Protein AF-A0A7S0ZEI4-F1 (afdb_monomer_lite)

Structure (mmCIF, N/CA/C/O backbone):
data_AF-A0A7S0ZEI4-F1
#
_entry.id   AF-A0A7S0ZEI4-F1
#
loop_
_atom_site.group_PDB
_atom_site.id
_atom_site.type_symbol
_atom_site.label_atom_id
_atom_site.label_alt_id
_atom_site.label_comp_id
_atom_site.label_asym_id
_atom_site.label_entity_id
_atom_site.label_se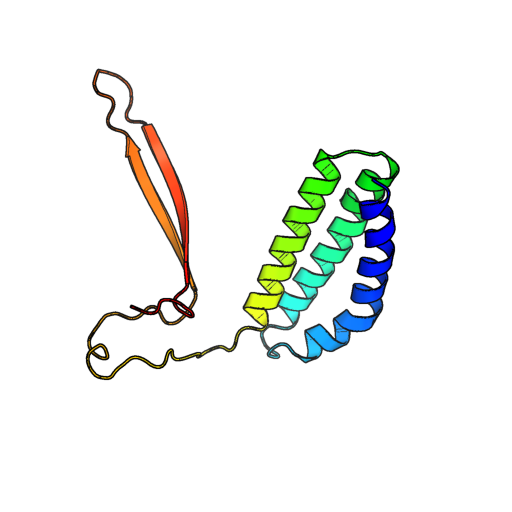q_id
_atom_site.pdbx_PDB_ins_code
_atom_site.Cartn_x
_atom_site.Cartn_y
_atom_site.Cartn_z
_atom_site.occupancy
_atom_site.B_iso_or_equiv
_atom_site.auth_seq_id
_atom_site.auth_comp_id
_atom_site.auth_asym_id
_atom_site.auth_atom_id
_atom_site.pdbx_PDB_model_num
ATOM 1 N N . TRP A 1 1 ? -14.968 8.575 12.872 1.00 89.31 1 TRP A N 1
ATOM 2 C CA . TRP A 1 1 ? -14.961 7.197 13.405 1.00 89.31 1 TRP A CA 1
ATOM 3 C C . TRP A 1 1 ? -15.864 6.279 12.605 1.00 89.31 1 TRP A C 1
ATOM 5 O O . TRP A 1 1 ? -15.324 5.390 11.970 1.00 89.31 1 TRP A O 1
ATOM 15 N N . THR A 1 2 ? -17.164 6.564 12.486 1.00 91.00 2 THR A N 1
ATOM 16 C CA . THR A 1 2 ? -18.110 5.761 11.682 1.00 91.00 2 THR A CA 1
ATOM 17 C C . THR A 1 2 ? -17.642 5.503 10.245 1.00 91.00 2 THR A C 1
ATOM 19 O O . THR A 1 2 ? -17.729 4.382 9.766 1.00 91.00 2 THR A O 1
ATOM 22 N N . LEU A 1 3 ? -17.066 6.506 9.571 1.00 92.31 3 LEU A N 1
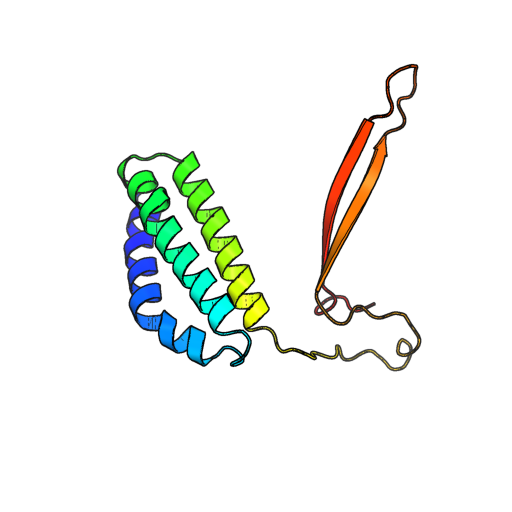ATOM 23 C CA . LEU A 1 3 ? -16.499 6.329 8.225 1.00 92.31 3 LEU A CA 1
ATOM 24 C C . LEU A 1 3 ? -15.328 5.332 8.187 1.00 92.31 3 LEU A C 1
ATOM 26 O O . LEU A 1 3 ? -15.212 4.565 7.239 1.00 92.31 3 LEU A O 1
ATOM 30 N N . VAL A 1 4 ? -14.477 5.327 9.218 1.00 91.56 4 VAL A N 1
ATOM 31 C CA . VAL A 1 4 ? -13.337 4.401 9.326 1.00 91.56 4 VAL A CA 1
ATOM 32 C C . VAL A 1 4 ? -13.846 2.985 9.596 1.00 91.56 4 VAL A C 1
ATOM 34 O O . VAL A 1 4 ? -13.427 2.044 8.933 1.00 91.56 4 VAL A O 1
ATOM 37 N N . GLU A 1 5 ? -14.810 2.843 10.506 1.00 92.62 5 GLU A N 1
ATOM 38 C CA . GLU A 1 5 ? -15.455 1.562 10.819 1.00 92.62 5 GLU A CA 1
ATOM 39 C C . GLU A 1 5 ? -16.171 0.966 9.598 1.00 92.62 5 GLU A C 1
ATOM 41 O O . GLU A 1 5 ? -16.086 -0.233 9.362 1.00 92.62 5 GLU A O 1
ATOM 46 N N . GLN A 1 6 ? -16.813 1.799 8.774 1.00 94.25 6 GLN A N 1
ATOM 47 C CA . GLN A 1 6 ? -17.438 1.378 7.515 1.00 94.25 6 GLN A CA 1
ATOM 48 C C . GLN A 1 6 ? -16.428 1.047 6.406 1.00 94.25 6 GLN A C 1
ATOM 50 O O . GLN A 1 6 ? -16.770 0.326 5.466 1.00 94.25 6 GLN A O 1
ATOM 55 N N . ALA A 1 7 ? -15.208 1.586 6.471 1.00 92.75 7 ALA A N 1
ATOM 56 C CA . ALA A 1 7 ? -14.166 1.322 5.484 1.00 92.75 7 ALA A CA 1
ATOM 57 C C . ALA A 1 7 ? -13.497 -0.043 5.700 1.00 92.75 7 ALA A C 1
ATOM 59 O O . ALA A 1 7 ? -13.217 -0.730 4.722 1.00 92.75 7 ALA A O 1
ATOM 60 N N . ILE A 1 8 ? -13.301 -0.463 6.955 1.00 95.12 8 ILE A N 1
ATOM 61 C CA . ILE A 1 8 ? -12.681 -1.750 7.319 1.00 95.12 8 ILE A CA 1
ATOM 62 C C . ILE A 1 8 ? -13.282 -2.945 6.552 1.00 95.12 8 ILE A C 1
ATOM 64 O O . ILE A 1 8 ? -12.528 -3.591 5.824 1.00 95.12 8 ILE A O 1
ATOM 68 N N . PRO A 1 9 ? -14.603 -3.216 6.594 1.00 95.94 9 PRO A N 1
ATOM 69 C CA . PRO A 1 9 ? -15.168 -4.382 5.910 1.00 95.94 9 PRO A CA 1
ATOM 70 C C . PRO A 1 9 ? -15.040 -4.298 4.384 1.00 95.94 9 PRO A C 1
ATOM 72 O O . PRO A 1 9 ? -14.950 -5.322 3.705 1.00 95.94 9 PRO A O 1
ATOM 75 N N . LYS A 1 10 ? -14.998 -3.084 3.817 1.00 95.81 10 LYS A N 1
ATOM 76 C CA . LYS A 1 10 ? -14.755 -2.893 2.380 1.00 95.81 10 LYS A CA 1
ATOM 77 C C . LYS A 1 10 ? -13.325 -3.274 2.016 1.00 95.81 10 LYS A C 1
ATOM 79 O O . LYS A 1 10 ? -13.124 -3.965 1.023 1.00 95.81 10 LYS A O 1
ATOM 84 N N . ILE A 1 11 ? -12.355 -2.852 2.826 1.00 93.81 11 ILE A N 1
ATOM 85 C CA . ILE A 1 11 ? -10.943 -3.195 2.643 1.00 93.81 11 ILE A CA 1
ATOM 86 C C . ILE A 1 11 ? -10.761 -4.714 2.743 1.00 93.81 11 ILE A C 1
ATOM 88 O O . ILE A 1 11 ? -10.172 -5.301 1.841 1.00 93.81 11 ILE A O 1
ATOM 92 N N . GLU A 1 12 ? -11.329 -5.362 3.765 1.00 95.00 12 GLU A N 1
ATOM 93 C CA . GLU A 1 12 ? -11.278 -6.827 3.920 1.00 95.00 12 GLU A CA 1
ATOM 94 C C . GLU A 1 12 ? -11.868 -7.551 2.711 1.00 95.00 12 GLU A C 1
ATOM 96 O O . GLU A 1 12 ? -11.269 -8.478 2.173 1.00 95.00 12 GLU A O 1
ATOM 101 N N . THR A 1 13 ? -13.034 -7.098 2.244 1.00 95.88 13 THR A N 1
ATOM 102 C CA . THR A 1 13 ? -13.695 -7.687 1.075 1.00 95.88 13 THR A CA 1
ATOM 103 C C . THR A 1 13 ? -12.819 -7.567 -0.171 1.00 95.88 13 THR A C 1
ATOM 105 O O . THR A 1 13 ? -12.701 -8.525 -0.936 1.00 95.88 13 THR A O 1
ATOM 108 N N . ILE A 1 14 ? -12.188 -6.410 -0.388 1.00 93.31 14 ILE A N 1
ATOM 109 C CA . ILE A 1 14 ? -11.295 -6.189 -1.531 1.00 93.31 14 ILE A CA 1
ATOM 110 C C . ILE A 1 14 ? -10.056 -7.078 -1.417 1.00 93.31 14 ILE A C 1
ATOM 112 O O . ILE A 1 14 ? -9.744 -7.775 -2.378 1.00 93.31 14 ILE A O 1
ATOM 116 N N . LEU A 1 15 ? -9.392 -7.117 -0.258 1.00 93.62 15 LEU A N 1
ATOM 117 C CA . LEU A 1 15 ? -8.221 -7.972 -0.045 1.00 93.62 15 LEU A CA 1
ATOM 118 C C . LEU A 1 15 ? -8.562 -9.446 -0.290 1.00 93.62 15 LEU A C 1
ATOM 120 O O . LEU A 1 15 ? -7.875 -10.110 -1.060 1.00 93.62 15 LEU A O 1
ATOM 124 N N . ASN A 1 16 ? -9.669 -9.940 0.257 1.00 92.75 16 ASN A N 1
ATOM 125 C CA . ASN A 1 16 ? -10.038 -11.349 0.122 1.00 92.75 16 ASN A CA 1
ATOM 126 C C . ASN A 1 16 ? -10.477 -11.732 -1.297 1.00 92.75 16 ASN A C 1
ATOM 128 O O . ASN A 1 16 ? -10.289 -12.871 -1.707 1.00 92.75 16 ASN A O 1
ATOM 132 N N . SER A 1 17 ? -11.078 -10.808 -2.053 1.00 93.12 17 SER A N 1
ATOM 133 C CA . SER A 1 17 ? -11.646 -11.121 -3.375 1.00 93.12 17 SER A CA 1
ATOM 134 C C . SER A 1 17 ? -10.778 -10.706 -4.562 1.00 93.12 17 SER A C 1
ATOM 136 O O . SER A 1 17 ? -11.013 -11.179 -5.675 1.00 93.12 17 SER A O 1
ATOM 138 N N . LYS A 1 18 ? -9.815 -9.794 -4.371 1.00 93.25 18 LYS A N 1
ATOM 139 C CA . LYS A 1 18 ? -9.030 -9.196 -5.464 1.00 93.25 18 LYS A CA 1
ATOM 140 C C . LYS A 1 18 ? -7.529 -9.437 -5.369 1.00 93.25 18 LYS A C 1
ATOM 142 O O . LYS A 1 18 ? -6.855 -9.161 -6.357 1.00 93.25 18 LYS A O 1
ATOM 147 N N . SER A 1 19 ? -7.010 -9.969 -4.260 1.00 92.69 19 SER A N 1
ATOM 148 C CA . SER A 1 19 ? -5.567 -10.215 -4.111 1.00 92.69 19 SER A CA 1
ATOM 149 C C . SER A 1 19 ? -5.015 -11.116 -5.215 1.00 92.69 19 SER A C 1
ATOM 151 O O . SER A 1 19 ? -4.067 -10.727 -5.891 1.00 92.69 19 SER A O 1
ATOM 153 N N . ASP A 1 20 ? -5.658 -12.250 -5.495 1.00 92.56 20 ASP A N 1
ATOM 154 C CA . ASP A 1 20 ? -5.181 -13.183 -6.528 1.00 92.56 20 ASP A CA 1
ATOM 155 C C . ASP A 1 20 ? -5.203 -12.566 -7.932 1.00 92.56 20 ASP A C 1
ATOM 157 O O . ASP A 1 20 ? -4.279 -12.757 -8.727 1.00 92.56 20 ASP A O 1
ATOM 161 N N . ALA A 1 21 ? -6.241 -11.781 -8.233 1.00 92.56 21 ALA A N 1
ATOM 162 C CA . ALA A 1 21 ? -6.359 -11.075 -9.504 1.00 92.56 21 ALA A CA 1
ATOM 163 C C . ALA A 1 21 ? -5.275 -9.993 -9.653 1.00 92.56 21 ALA A C 1
ATOM 165 O O . ALA A 1 21 ? -4.666 -9.878 -10.717 1.00 92.56 21 ALA A O 1
ATOM 166 N N . LEU A 1 22 ? -4.995 -9.242 -8.582 1.00 90.62 22 LEU A N 1
ATOM 167 C CA . LEU A 1 22 ? -3.914 -8.256 -8.539 1.00 90.62 22 LEU A CA 1
ATOM 168 C C . LEU A 1 22 ? -2.555 -8.925 -8.752 1.00 90.62 22 LEU A C 1
ATOM 170 O O . LEU A 1 22 ? -1.815 -8.509 -9.638 1.00 90.62 22 LEU A O 1
ATOM 174 N N . LEU A 1 23 ? -2.251 -9.998 -8.021 1.00 92.94 23 LEU A N 1
ATOM 175 C CA . LEU A 1 23 ? -0.987 -10.726 -8.171 1.00 92.94 23 LEU A CA 1
ATOM 176 C C . LEU A 1 23 ? -0.821 -11.311 -9.573 1.00 92.94 23 LEU A C 1
ATOM 178 O O . LEU A 1 23 ? 0.265 -11.257 -10.146 1.00 92.94 23 LEU A O 1
ATOM 182 N N . SER A 1 24 ? -1.905 -11.814 -10.160 1.00 92.19 24 SER A N 1
ATOM 183 C CA . SER A 1 24 ? -1.887 -12.351 -11.522 1.00 92.19 24 SER A CA 1
ATOM 184 C C . SER A 1 24 ? -1.584 -11.282 -12.577 1.00 92.19 24 SER A C 1
ATOM 186 O O . SER A 1 24 ? -0.992 -11.609 -13.605 1.00 92.19 24 SER A O 1
ATOM 188 N N . SER A 1 25 ? -1.955 -10.022 -12.314 1.00 90.12 25 SER A N 1
ATOM 189 C CA . SER A 1 25 ? -1.698 -8.878 -13.202 1.00 90.12 25 SER A CA 1
ATOM 190 C C . SER A 1 25 ? -0.264 -8.343 -13.141 1.00 90.12 25 SER A C 1
ATOM 192 O O . SER A 1 25 ? 0.154 -7.617 -14.040 1.00 90.12 25 SER A O 1
ATOM 194 N N . LEU A 1 26 ? 0.501 -8.709 -12.107 1.00 90.19 26 LEU A N 1
ATOM 195 C CA . LEU A 1 26 ? 1.894 -8.298 -11.968 1.00 90.19 26 LEU A CA 1
ATOM 196 C C . LEU A 1 26 ? 2.823 -9.147 -12.854 1.00 90.19 26 LEU A C 1
ATOM 198 O O . LEU A 1 26 ? 2.566 -10.347 -13.038 1.00 90.19 26 LEU A O 1
ATOM 202 N N . PRO A 1 27 ? 3.947 -8.569 -13.330 1.00 89.31 27 PRO A N 1
ATOM 203 C CA . PRO A 1 27 ? 5.036 -9.337 -13.929 1.00 89.31 27 PRO A CA 1
ATOM 204 C C . PRO A 1 27 ? 5.480 -10.473 -13.003 1.00 89.31 27 PRO A C 1
ATOM 206 O O . PRO A 1 27 ? 5.577 -10.276 -11.789 1.00 89.31 27 PRO A O 1
ATOM 209 N N . THR A 1 28 ? 5.746 -11.658 -13.560 1.00 89.38 28 THR A N 1
ATOM 210 C CA . THR A 1 28 ? 6.037 -12.884 -12.794 1.00 89.38 28 THR A CA 1
ATOM 211 C C . THR A 1 28 ? 7.159 -12.675 -11.780 1.00 89.38 28 THR A C 1
ATOM 213 O O . THR A 1 28 ? 7.031 -13.076 -10.628 1.00 89.38 28 THR A O 1
ATOM 216 N N . GLU A 1 29 ? 8.216 -11.972 -12.177 1.00 89.44 29 GLU A N 1
ATOM 217 C CA . GLU A 1 29 ? 9.386 -11.652 -11.361 1.00 89.44 29 GLU A CA 1
ATOM 218 C C . GLU A 1 29 ? 9.114 -10.652 -10.222 1.00 89.44 29 GLU A C 1
ATOM 220 O O . GLU A 1 29 ? 9.954 -10.476 -9.342 1.00 89.44 29 GLU A O 1
ATOM 225 N N . ARG A 1 30 ? 7.946 -9.996 -10.211 1.00 90.56 30 ARG A N 1
ATOM 226 C CA . ARG A 1 30 ? 7.532 -9.030 -9.177 1.00 90.56 30 ARG A CA 1
ATOM 227 C C . ARG A 1 30 ? 6.347 -9.503 -8.337 1.00 90.56 30 ARG A C 1
ATOM 229 O O . ARG A 1 30 ? 5.921 -8.780 -7.435 1.00 90.56 30 ARG A O 1
ATOM 236 N N . ARG A 1 31 ? 5.817 -10.704 -8.592 1.00 92.38 31 ARG A N 1
ATOM 237 C CA . ARG A 1 31 ? 4.666 -11.246 -7.851 1.00 92.38 31 ARG A CA 1
ATOM 238 C C . ARG A 1 31 ? 4.946 -11.396 -6.363 1.00 92.38 31 ARG A C 1
ATOM 240 O O . ARG A 1 31 ? 4.095 -11.016 -5.568 1.00 92.38 31 ARG A O 1
ATOM 247 N N . ASP A 1 32 ? 6.141 -11.847 -5.988 1.00 93.75 32 ASP A N 1
ATOM 248 C CA . ASP A 1 32 ? 6.522 -12.008 -4.579 1.00 93.75 32 ASP A CA 1
ATOM 249 C C . ASP A 1 32 ? 6.560 -10.664 -3.836 1.00 93.75 32 ASP A C 1
ATOM 251 O O . ASP A 1 32 ? 6.109 -10.564 -2.695 1.00 93.75 32 ASP A O 1
ATOM 255 N N . ILE A 1 33 ? 7.021 -9.600 -4.508 1.00 91.69 33 ILE A N 1
ATOM 256 C CA . ILE A 1 33 ? 7.008 -8.230 -3.970 1.00 91.69 33 ILE A CA 1
ATOM 257 C C . ILE A 1 33 ? 5.563 -7.771 -3.744 1.00 91.69 33 ILE A C 1
ATOM 259 O O . ILE A 1 33 ? 5.237 -7.251 -2.676 1.00 91.69 33 ILE A O 1
ATOM 263 N N . GLY A 1 34 ? 4.685 -7.999 -4.726 1.00 94.06 34 GLY A N 1
ATOM 264 C CA . GLY A 1 34 ? 3.259 -7.700 -4.605 1.00 94.06 34 GLY A CA 1
ATOM 265 C C . GLY A 1 34 ? 2.578 -8.490 -3.486 1.00 94.06 34 GLY A C 1
ATOM 266 O O . GLY A 1 34 ? 1.792 -7.923 -2.730 1.00 94.06 34 GLY A O 1
ATOM 267 N N . ALA A 1 35 ? 2.909 -9.775 -3.334 1.00 95.31 35 ALA A N 1
ATOM 268 C CA . ALA A 1 35 ? 2.346 -10.643 -2.303 1.00 95.31 35 ALA A CA 1
ATOM 269 C C . ALA A 1 35 ? 2.765 -10.185 -0.902 1.00 95.31 35 ALA A C 1
ATOM 271 O O . ALA A 1 35 ? 1.917 -10.037 -0.023 1.00 95.31 35 ALA A O 1
ATOM 272 N N . ALA A 1 36 ? 4.046 -9.858 -0.718 1.00 96.06 36 ALA A N 1
ATOM 273 C CA . ALA A 1 36 ? 4.546 -9.293 0.531 1.00 96.06 36 ALA A CA 1
ATOM 274 C C . ALA A 1 36 ? 3.888 -7.940 0.858 1.00 96.06 36 ALA A C 1
ATOM 276 O O . ALA A 1 36 ? 3.585 -7.659 2.018 1.00 96.06 36 ALA A O 1
ATOM 277 N N . ALA A 1 37 ? 3.631 -7.098 -0.147 1.00 96.06 37 ALA A N 1
ATOM 278 C CA . ALA A 1 37 ? 2.942 -5.826 0.050 1.00 96.06 37 ALA A CA 1
ATOM 279 C C . ALA A 1 37 ? 1.463 -6.014 0.437 1.00 96.06 37 ALA A C 1
ATOM 281 O O . ALA A 1 37 ? 1.002 -5.390 1.391 1.00 96.06 37 ALA A O 1
ATOM 282 N N . LEU A 1 38 ? 0.731 -6.917 -0.222 1.00 96.12 38 LEU A N 1
ATOM 283 C CA . LE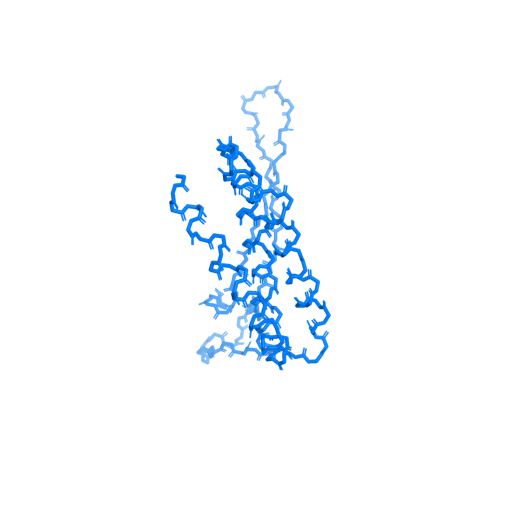U A 1 38 ? -0.645 -7.264 0.163 1.00 96.12 38 LEU A CA 1
ATOM 284 C C . LEU A 1 38 ? -0.714 -7.833 1.585 1.00 96.12 38 LEU A C 1
ATOM 286 O O . LEU A 1 38 ? -1.599 -7.458 2.356 1.00 96.12 38 LEU A O 1
ATOM 290 N N . GLN A 1 39 ? 0.253 -8.675 1.959 1.00 96.12 39 GLN A N 1
ATOM 291 C CA . GLN A 1 39 ? 0.371 -9.180 3.323 1.00 96.12 39 GLN A CA 1
ATOM 292 C C . GLN A 1 39 ? 0.560 -8.035 4.327 1.00 96.12 39 GLN A C 1
ATOM 294 O O . GLN A 1 39 ? -0.160 -7.985 5.321 1.00 96.12 39 GLN A O 1
ATOM 299 N N . LYS A 1 40 ? 1.444 -7.067 4.047 1.00 96.00 40 LYS A N 1
ATOM 300 C CA . LYS A 1 40 ? 1.617 -5.878 4.900 1.00 96.00 40 LYS A CA 1
ATOM 301 C C . LYS A 1 40 ? 0.326 -5.075 5.059 1.00 96.00 40 LYS A C 1
ATOM 303 O O . LYS A 1 40 ? 0.032 -4.625 6.162 1.00 96.00 40 LYS A O 1
ATOM 308 N N . ILE A 1 41 ? -0.464 -4.916 3.993 1.00 96.62 41 ILE A N 1
ATOM 309 C CA . ILE A 1 41 ? -1.766 -4.232 4.073 1.00 96.62 41 ILE A CA 1
ATOM 310 C C . ILE A 1 41 ? -2.697 -4.986 5.030 1.00 96.62 41 ILE A C 1
ATOM 312 O O . ILE A 1 41 ? -3.322 -4.365 5.892 1.00 96.62 41 ILE A O 1
ATOM 316 N N . SER A 1 42 ? -2.764 -6.316 4.913 1.00 96.19 42 SER A N 1
ATOM 317 C CA . SER A 1 42 ? -3.568 -7.155 5.807 1.00 96.19 42 SER A CA 1
ATOM 318 C C . SER A 1 42 ? -3.089 -7.070 7.259 1.00 96.19 42 SER A C 1
ATOM 320 O O . SER A 1 42 ? -3.899 -6.947 8.175 1.00 96.19 42 SER A O 1
ATOM 322 N N . GLU A 1 43 ? -1.779 -7.092 7.490 1.00 96.25 43 GLU A N 1
ATOM 323 C CA . GLU A 1 43 ? -1.202 -6.977 8.828 1.00 96.25 43 GLU A CA 1
ATOM 324 C C . GLU A 1 43 ? -1.486 -5.607 9.455 1.00 96.25 43 GLU A C 1
ATOM 326 O O . GLU A 1 43 ? -1.905 -5.548 10.609 1.00 96.25 43 GLU A O 1
ATOM 331 N N . SER A 1 44 ? -1.326 -4.506 8.714 1.00 96.50 44 SER A N 1
ATOM 332 C CA . SER A 1 44 ? -1.628 -3.153 9.210 1.00 96.50 44 SER A CA 1
ATOM 333 C C . SER A 1 44 ? -3.120 -2.950 9.491 1.00 96.50 44 SER A C 1
ATOM 335 O O . SER A 1 44 ? -3.486 -2.275 10.461 1.00 96.50 44 SER A O 1
ATOM 337 N N . LEU A 1 45 ? -3.992 -3.578 8.696 1.00 96.31 45 LEU A N 1
ATOM 338 C CA . LEU A 1 45 ? -5.434 -3.596 8.929 1.00 96.31 45 LEU A CA 1
ATOM 339 C C . LEU A 1 45 ? -5.781 -4.238 10.283 1.00 96.31 45 LEU A C 1
ATOM 341 O O . LEU A 1 45 ? -6.505 -3.632 11.078 1.00 96.31 45 LEU A O 1
ATOM 345 N N . GLU A 1 46 ? -5.243 -5.429 10.562 1.00 96.50 46 GLU A N 1
ATOM 346 C CA . GLU A 1 46 ? -5.497 -6.165 11.809 1.00 96.50 46 GLU A CA 1
ATOM 347 C C . GLU A 1 46 ? -4.811 -5.535 13.024 1.00 96.50 46 GLU A C 1
ATOM 349 O O . GLU A 1 46 ? -5.411 -5.389 14.092 1.00 96.50 46 GLU A O 1
ATOM 354 N N . ARG A 1 47 ? -3.540 -5.155 12.872 1.00 96.31 47 ARG A N 1
ATOM 355 C CA . ARG A 1 47 ? -2.684 -4.700 13.971 1.00 96.31 47 ARG A CA 1
ATOM 356 C C . ARG A 1 47 ? -3.053 -3.305 14.460 1.00 96.31 47 ARG A C 1
ATOM 358 O O . ARG A 1 47 ? -3.029 -3.061 15.669 1.00 96.31 47 ARG A O 1
ATOM 365 N N . ASP A 1 48 ? -3.376 -2.397 13.540 1.00 95.69 48 ASP A N 1
ATOM 366 C CA . ASP A 1 48 ? -3.489 -0.971 13.840 1.00 95.69 48 ASP A CA 1
ATOM 367 C C . ASP A 1 48 ? -4.851 -0.381 13.455 1.00 95.69 48 ASP A C 1
ATOM 369 O O . ASP A 1 48 ? -5.472 0.271 14.300 1.00 95.69 48 ASP A O 1
ATOM 373 N N . LEU A 1 49 ? -5.362 -0.627 12.239 1.00 95.38 49 LEU A N 1
ATOM 374 C CA . LEU A 1 49 ? -6.577 0.051 11.764 1.00 95.38 49 LEU A CA 1
ATOM 375 C C . LEU A 1 49 ? -7.831 -0.393 12.526 1.00 95.38 49 LEU A C 1
ATOM 377 O O . LEU A 1 49 ? -8.565 0.454 13.036 1.00 95.38 49 LEU A O 1
ATOM 381 N N . LYS A 1 50 ? -8.065 -1.706 12.648 1.00 95.38 50 LYS A N 1
ATOM 382 C CA . LYS A 1 50 ? -9.193 -2.273 13.405 1.00 95.38 50 LYS A CA 1
ATOM 383 C C . LYS A 1 50 ? -9.191 -1.854 14.877 1.00 95.38 50 LYS A C 1
ATOM 385 O O . LYS A 1 50 ? -10.147 -1.201 15.304 1.00 95.38 50 LYS A O 1
ATOM 390 N N . PRO A 1 51 ? -8.139 -2.143 15.671 1.00 94.19 51 PRO A N 1
ATOM 391 C CA . PRO A 1 51 ? -8.116 -1.741 17.073 1.00 94.19 51 PRO A CA 1
ATOM 392 C C . PRO A 1 51 ? -8.107 -0.217 17.230 1.00 94.19 51 PRO A C 1
ATOM 394 O O . PRO A 1 51 ? -8.681 0.290 18.194 1.00 94.19 51 PRO A O 1
ATOM 397 N N . GLY A 1 52 ? -7.498 0.515 16.290 1.00 94.31 52 GLY A N 1
ATOM 398 C CA . GLY A 1 52 ? -7.521 1.973 16.243 1.00 94.31 52 GLY A CA 1
ATOM 399 C C . GLY A 1 52 ? -8.926 2.535 16.038 1.00 94.31 52 GLY A C 1
ATOM 400 O O . GLY A 1 52 ? -9.311 3.464 16.743 1.00 94.31 52 GLY A O 1
ATOM 401 N N . ALA A 1 53 ? -9.725 1.943 15.150 1.00 94.12 53 ALA A N 1
ATOM 402 C CA . ALA A 1 53 ? -11.112 2.334 14.929 1.00 94.12 53 ALA A CA 1
ATOM 403 C C . ALA A 1 53 ? -11.991 2.014 16.147 1.00 94.12 53 ALA A C 1
ATOM 405 O O . ALA A 1 53 ? -12.629 2.918 16.684 1.00 94.12 53 ALA A O 1
ATOM 406 N N . THR A 1 54 ? -11.945 0.773 16.651 1.00 93.94 54 THR A N 1
ATOM 407 C CA . THR A 1 54 ? -12.762 0.330 17.797 1.00 93.94 54 THR A CA 1
ATOM 408 C C . THR A 1 54 ? -12.472 1.133 19.065 1.00 93.94 54 THR A C 1
ATOM 410 O O . THR A 1 54 ? -13.388 1.494 19.800 1.00 93.94 54 THR A O 1
ATOM 413 N N . LYS A 1 55 ? -11.195 1.434 19.331 1.00 95.62 55 LYS A N 1
ATOM 414 C CA . LYS A 1 55 ? -10.767 2.194 20.519 1.00 95.62 55 LYS A CA 1
ATOM 415 C C . LYS A 1 55 ? -10.649 3.701 20.265 1.00 95.62 55 LYS A C 1
ATOM 417 O O . LYS A 1 55 ? -10.247 4.425 21.170 1.00 95.62 55 LYS A O 1
ATOM 422 N N . LYS A 1 56 ? -10.989 4.175 19.059 1.00 94.81 56 LYS A N 1
ATOM 423 C CA . LYS A 1 56 ? -10.895 5.583 18.629 1.00 94.81 56 LYS A CA 1
ATOM 424 C C . LYS A 1 56 ? -9.501 6.201 18.835 1.00 94.81 56 LYS A C 1
ATOM 426 O O . LYS A 1 56 ? -9.370 7.357 19.231 1.00 94.81 56 LYS A O 1
ATOM 431 N N . LEU A 1 57 ? -8.451 5.426 18.562 1.00 95.12 57 LEU A N 1
ATOM 432 C CA . LEU A 1 57 ? -7.049 5.835 18.680 1.00 95.12 57 LEU A CA 1
ATOM 433 C C . LEU A 1 57 ? -6.556 6.394 17.339 1.00 95.12 57 LEU A C 1
ATOM 435 O O . LEU A 1 57 ? -6.164 5.637 16.449 1.00 95.12 57 LEU A O 1
ATOM 439 N N . SER A 1 58 ? -6.576 7.721 17.192 1.00 94.56 58 SER A N 1
ATOM 440 C CA . SER A 1 58 ? -6.260 8.415 15.931 1.00 94.56 58 SER A CA 1
ATOM 441 C C . SER A 1 58 ? -4.861 8.106 15.417 1.00 94.56 58 SER A C 1
ATOM 443 O O . SER A 1 58 ? -4.706 7.784 14.246 1.00 94.56 58 SER A O 1
ATOM 445 N N . GLU A 1 59 ? -3.861 8.122 16.293 1.00 94.19 59 GLU A N 1
ATOM 446 C CA . GLU A 1 59 ? -2.467 7.856 15.928 1.00 94.19 59 GLU A CA 1
ATOM 447 C C . GLU A 1 59 ? -2.277 6.470 15.303 1.00 94.19 59 GLU A C 1
ATOM 449 O O . GLU A 1 59 ? -1.508 6.315 14.356 1.00 94.19 59 GLU A O 1
ATOM 454 N N . ARG A 1 60 ? -3.010 5.459 15.790 1.00 93.88 60 ARG A N 1
ATOM 455 C CA . ARG A 1 60 ? -2.962 4.105 15.222 1.00 93.88 60 ARG A CA 1
ATOM 456 C C . ARG A 1 60 ? -3.632 4.039 13.859 1.00 93.88 60 ARG A C 1
ATOM 458 O O . ARG A 1 60 ? -3.100 3.400 12.962 1.00 93.88 60 ARG A O 1
ATOM 465 N N . VAL A 1 61 ? -4.765 4.721 13.692 1.00 94.94 61 VAL A N 1
ATOM 466 C CA . VAL A 1 61 ? -5.450 4.799 12.394 1.00 94.94 61 VAL A CA 1
ATOM 467 C C . VAL A 1 61 ? -4.570 5.493 11.359 1.00 94.94 61 VAL A C 1
ATOM 469 O O . VAL A 1 61 ? -4.433 4.982 10.254 1.00 94.94 61 VAL A O 1
ATOM 472 N N . VAL A 1 62 ? -3.934 6.609 11.723 1.00 94.75 62 VAL A N 1
ATOM 473 C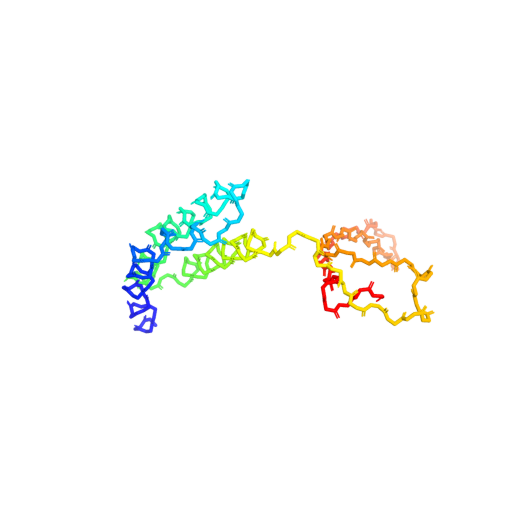 CA . VAL A 1 62 ? -3.019 7.333 10.829 1.00 94.75 62 VAL A CA 1
ATOM 474 C C . VAL A 1 62 ? -1.813 6.467 10.473 1.00 94.75 62 VAL A C 1
ATOM 476 O O . VAL A 1 62 ? -1.482 6.353 9.299 1.00 94.75 62 VAL A O 1
ATOM 479 N N . ARG A 1 63 ? -1.195 5.796 11.454 1.00 94.12 63 ARG A N 1
ATOM 480 C CA . ARG A 1 63 ? -0.082 4.870 11.198 1.00 94.12 63 ARG A CA 1
ATOM 481 C C . ARG A 1 63 ? -0.480 3.753 10.237 1.00 94.12 63 ARG A C 1
ATOM 483 O O . ARG A 1 63 ? 0.222 3.519 9.265 1.00 94.12 63 ARG A O 1
ATOM 490 N N . ALA A 1 64 ? -1.627 3.117 10.474 1.00 95.25 64 ALA A N 1
ATOM 491 C CA . ALA A 1 64 ? -2.129 2.072 9.592 1.00 95.25 64 ALA A CA 1
ATOM 492 C C . ALA A 1 64 ? -2.357 2.592 8.169 1.00 95.25 64 ALA A C 1
ATOM 494 O O . ALA A 1 64 ? -1.998 1.921 7.211 1.00 95.25 64 ALA A O 1
ATOM 495 N N . GLN A 1 65 ? -2.929 3.792 8.025 1.00 94.00 65 GLN A N 1
ATOM 496 C CA . GLN A 1 65 ? -3.141 4.409 6.716 1.00 94.00 65 GLN A CA 1
ATOM 497 C C . GLN A 1 65 ? -1.828 4.651 5.975 1.00 94.00 65 GLN A C 1
ATOM 499 O O . GLN A 1 65 ? -1.753 4.318 4.798 1.00 94.00 65 GLN A O 1
ATOM 504 N N . VAL A 1 66 ? -0.809 5.188 6.651 1.00 95.75 66 VAL A N 1
ATOM 505 C CA . VAL A 1 66 ? 0.520 5.402 6.056 1.00 95.75 66 VAL A CA 1
ATOM 506 C C . VAL A 1 66 ? 1.123 4.069 5.611 1.00 95.75 66 VAL A C 1
ATOM 508 O O . VAL A 1 66 ? 1.417 3.910 4.431 1.00 95.75 66 VAL A O 1
ATOM 511 N N . ASP A 1 67 ? 1.188 3.078 6.505 1.00 94.88 67 ASP A N 1
ATOM 512 C CA . ASP A 1 67 ? 1.757 1.761 6.193 1.00 94.88 67 ASP A CA 1
ATOM 513 C C . ASP A 1 67 ? 1.039 1.085 5.008 1.00 94.88 67 ASP A C 1
ATOM 515 O O . ASP A 1 67 ? 1.665 0.449 4.158 1.00 94.88 67 ASP A O 1
ATOM 519 N N . MET A 1 68 ? -0.291 1.207 4.945 1.00 96.00 68 MET A N 1
ATOM 520 C CA . MET A 1 68 ? -1.094 0.637 3.862 1.00 96.00 68 MET A CA 1
ATOM 521 C C . MET A 1 68 ? -0.901 1.391 2.541 1.00 96.00 68 MET A C 1
ATOM 523 O O . MET A 1 68 ? -0.866 0.750 1.494 1.00 96.00 68 MET A O 1
ATOM 527 N N . LEU A 1 69 ? -0.773 2.722 2.566 1.00 95.31 69 LEU A N 1
ATOM 528 C CA . LEU A 1 69 ? -0.511 3.528 1.369 1.00 95.31 69 LEU A CA 1
ATOM 529 C C . LEU A 1 69 ? 0.879 3.247 0.792 1.00 95.31 69 LEU A C 1
ATOM 531 O O . LEU A 1 69 ? 0.998 3.076 -0.417 1.00 95.31 69 LEU A O 1
ATOM 535 N N . ASP A 1 70 ? 1.897 3.098 1.637 1.00 94.06 70 ASP A N 1
ATOM 536 C CA . ASP A 1 70 ? 3.251 2.736 1.201 1.00 94.06 70 ASP A CA 1
ATOM 537 C C . ASP A 1 70 ? 3.289 1.331 0.572 1.00 94.06 70 ASP A C 1
ATOM 539 O O . ASP A 1 70 ? 3.956 1.082 -0.439 1.00 94.06 70 ASP A O 1
ATOM 543 N N . ALA A 1 71 ? 2.531 0.387 1.137 1.00 94.44 71 ALA A N 1
ATOM 544 C CA . ALA A 1 71 ? 2.384 -0.940 0.551 1.00 94.44 71 ALA A CA 1
ATOM 545 C C . ALA A 1 71 ? 1.613 -0.902 -0.784 1.00 94.44 71 ALA A C 1
ATOM 547 O O . ALA A 1 71 ? 1.972 -1.621 -1.718 1.00 94.44 71 ALA A O 1
ATOM 548 N N . LEU A 1 72 ? 0.602 -0.039 -0.919 1.00 93.62 72 LEU A N 1
ATOM 549 C CA . LEU A 1 72 ? -0.087 0.184 -2.194 1.00 93.62 72 LEU A CA 1
ATOM 550 C C . LEU A 1 72 ? 0.839 0.802 -3.247 1.00 93.62 72 LEU A C 1
ATOM 552 O O . LEU A 1 72 ? 0.809 0.358 -4.393 1.00 93.62 72 LEU A O 1
ATOM 556 N N . ASP A 1 73 ? 1.689 1.761 -2.875 1.00 91.56 73 ASP A N 1
ATOM 557 C CA . ASP A 1 73 ? 2.696 2.333 -3.777 1.00 91.56 73 ASP A CA 1
ATOM 558 C C . ASP A 1 73 ? 3.717 1.276 -4.229 1.00 91.56 73 ASP A C 1
ATOM 560 O O . ASP A 1 73 ? 4.093 1.214 -5.401 1.00 91.56 73 ASP A O 1
ATOM 564 N N . THR A 1 74 ? 4.077 0.350 -3.336 1.00 90.88 74 THR A N 1
ATOM 565 C CA . THR A 1 74 ? 4.912 -0.810 -3.684 1.00 90.88 74 THR A CA 1
ATOM 566 C C . THR A 1 74 ? 4.237 -1.690 -4.745 1.00 90.88 74 THR A C 1
ATOM 568 O O . THR A 1 74 ? 4.887 -2.088 -5.713 1.00 90.88 74 THR A O 1
ATOM 571 N N . ILE A 1 75 ? 2.934 -1.971 -4.612 1.00 91.69 75 ILE A N 1
ATOM 572 C CA . ILE A 1 75 ? 2.165 -2.743 -5.607 1.00 91.69 75 ILE A CA 1
ATOM 573 C C . ILE A 1 75 ? 2.060 -1.973 -6.927 1.00 91.69 75 ILE A C 1
ATOM 575 O O . ILE A 1 75 ? 2.268 -2.557 -7.990 1.00 91.69 75 ILE A O 1
ATOM 579 N N . ALA A 1 76 ? 1.778 -0.670 -6.877 1.00 88.00 76 ALA A N 1
ATOM 580 C CA . ALA A 1 76 ? 1.693 0.178 -8.062 1.00 88.00 76 ALA A CA 1
ATOM 581 C C . ALA A 1 76 ? 3.031 0.219 -8.814 1.00 88.00 76 ALA A C 1
ATOM 583 O O . ALA A 1 76 ? 3.076 0.016 -10.024 1.00 88.00 76 ALA A O 1
ATOM 584 N N . THR A 1 77 ? 4.138 0.380 -8.092 1.00 85.12 77 THR A N 1
ATOM 585 C CA . THR A 1 77 ? 5.493 0.333 -8.651 1.00 85.12 77 THR A CA 1
ATOM 586 C C . THR A 1 77 ? 5.819 -1.041 -9.231 1.00 85.12 77 THR A C 1
ATOM 588 O O . THR A 1 77 ? 6.430 -1.131 -10.297 1.00 85.12 77 THR A O 1
ATOM 591 N N . ALA A 1 78 ? 5.384 -2.120 -8.576 1.00 85.75 78 ALA A N 1
ATOM 592 C CA . ALA A 1 78 ? 5.557 -3.469 -9.096 1.00 85.75 78 ALA A CA 1
ATOM 593 C C . ALA A 1 78 ? 4.781 -3.679 -10.407 1.00 85.75 78 ALA A C 1
ATOM 595 O O . ALA A 1 78 ? 5.320 -4.294 -11.330 1.00 85.75 78 ALA A O 1
ATOM 596 N N . ALA A 1 79 ? 3.566 -3.130 -10.498 1.00 83.50 79 ALA A N 1
ATOM 597 C CA . ALA A 1 79 ? 2.704 -3.178 -11.678 1.00 83.50 79 ALA A CA 1
ATOM 598 C C . ALA A 1 79 ? 3.193 -2.281 -12.825 1.00 83.50 79 ALA A C 1
ATOM 600 O O . ALA A 1 79 ? 2.892 -2.556 -13.987 1.00 83.50 79 ALA A O 1
ATOM 601 N N . SER A 1 80 ? 3.945 -1.220 -12.519 1.00 76.94 80 SER A N 1
ATOM 602 C CA . SER A 1 80 ? 4.500 -0.320 -13.528 1.00 76.94 80 SER A CA 1
ATOM 603 C C . SER A 1 80 ? 5.390 -1.073 -14.512 1.00 76.94 80 SER A C 1
ATOM 605 O O . SER A 1 80 ? 6.325 -1.784 -14.125 1.00 76.94 80 SER A O 1
ATOM 607 N N . VAL A 1 81 ? 5.101 -0.877 -15.800 1.00 64.50 81 VAL A N 1
ATOM 608 C CA . VAL A 1 81 ? 5.798 -1.514 -16.919 1.00 64.50 81 VAL A CA 1
ATOM 609 C C . VAL A 1 81 ? 7.289 -1.190 -16.842 1.00 64.50 81 VAL A C 1
ATOM 611 O O . VAL A 1 81 ? 7.692 -0.023 -16.842 1.00 64.50 81 VAL A O 1
ATOM 614 N N . SER A 1 82 ? 8.132 -2.222 -16.794 1.00 57.72 82 SER A N 1
ATOM 615 C CA . SER A 1 82 ? 9.561 -2.049 -17.023 1.00 57.72 82 SER A CA 1
ATOM 616 C C . SER A 1 82 ? 9.765 -1.623 -18.481 1.00 57.72 82 SER A C 1
ATOM 618 O O . SER A 1 82 ? 9.384 -2.324 -19.413 1.00 57.72 82 SER A O 1
ATOM 620 N N . GLY A 1 83 ? 10.337 -0.435 -18.692 1.00 53.81 83 GLY A N 1
ATOM 621 C CA . GLY A 1 83 ? 10.667 0.048 -20.035 1.00 53.81 83 GLY A CA 1
ATOM 622 C C . GLY A 1 83 ? 9.682 1.028 -20.671 1.00 53.81 83 GLY A C 1
ATOM 623 O O . GLY A 1 83 ? 9.754 1.201 -21.887 1.00 53.81 83 GLY A O 1
ATOM 624 N N . TYR A 1 84 ? 8.825 1.714 -19.899 1.00 55.66 84 TYR A N 1
ATOM 625 C CA . TYR A 1 84 ? 8.196 2.944 -20.397 1.00 55.66 84 TYR A CA 1
ATOM 626 C C . TYR A 1 84 ? 9.292 3.866 -20.939 1.00 55.66 84 TYR A C 1
ATOM 628 O O . TYR A 1 84 ? 10.179 4.313 -20.206 1.00 55.66 84 TYR A O 1
ATOM 636 N N . ARG A 1 85 ? 9.256 4.098 -22.249 1.00 59.66 85 ARG A N 1
ATOM 637 C CA . ARG A 1 85 ? 10.022 5.155 -22.886 1.00 59.66 85 ARG A CA 1
ATOM 638 C C . ARG A 1 85 ? 9.059 6.323 -23.029 1.00 59.66 85 ARG A C 1
ATOM 640 O O . ARG A 1 85 ? 8.110 6.186 -23.797 1.00 59.66 85 ARG A O 1
ATOM 647 N N . PRO A 1 86 ? 9.269 7.422 -22.291 1.00 62.25 86 PRO A N 1
ATOM 648 C CA . PRO A 1 86 ? 8.564 8.657 -22.582 1.00 62.25 86 PRO A CA 1
ATOM 649 C C . PRO A 1 86 ? 8.749 8.966 -24.072 1.00 62.25 86 PRO A C 1
ATOM 651 O O . PRO A 1 86 ? 9.847 8.768 -24.599 1.00 62.25 86 PRO A O 1
ATOM 654 N N . GLU A 1 87 ? 7.697 9.403 -24.760 1.00 68.25 87 GLU A N 1
ATOM 655 C CA . GLU A 1 87 ? 7.857 9.977 -26.095 1.00 68.25 87 GLU A CA 1
ATOM 656 C C . GLU A 1 87 ? 8.585 11.311 -25.926 1.00 68.25 87 GLU A C 1
ATOM 658 O O . GLU A 1 87 ? 8.018 12.294 -25.452 1.00 68.25 87 GLU A O 1
ATOM 663 N N . ILE A 1 88 ? 9.881 11.312 -26.227 1.00 70.19 88 ILE A N 1
ATOM 664 C CA . ILE A 1 88 ? 10.719 12.505 -26.144 1.00 70.19 88 ILE A CA 1
ATOM 665 C C . ILE A 1 88 ? 10.698 13.152 -27.522 1.00 70.19 88 ILE A C 1
ATOM 667 O O . ILE A 1 88 ? 11.014 12.466 -28.499 1.00 70.19 88 ILE A O 1
ATOM 671 N N . PRO A 1 89 ? 10.340 14.442 -27.627 1.00 78.75 89 PRO A N 1
ATOM 672 C CA . PRO A 1 89 ? 10.475 15.164 -28.881 1.00 78.75 89 PRO A CA 1
ATOM 673 C C . PRO A 1 89 ? 11.910 15.048 -29.416 1.00 78.75 89 PRO A C 1
ATOM 675 O O . PRO A 1 89 ? 12.869 15.097 -28.641 1.00 78.75 89 PRO A O 1
ATOM 678 N N . LEU A 1 90 ? 12.061 14.873 -30.732 1.00 80.75 90 LEU A N 1
ATOM 679 C CA . LEU A 1 90 ? 13.358 14.644 -31.390 1.00 80.75 90 LEU A CA 1
ATOM 680 C C . LEU A 1 90 ? 14.393 15.723 -31.039 1.00 80.75 90 LEU A C 1
ATOM 682 O O . LEU A 1 90 ? 15.580 15.432 -30.918 1.00 80.75 90 LEU A O 1
ATOM 686 N N . GLU A 1 91 ? 13.947 16.960 -30.827 1.00 83.06 91 GLU A N 1
ATOM 687 C CA . GLU A 1 91 ? 14.794 18.082 -30.428 1.00 83.06 91 GLU A CA 1
ATOM 688 C C . GLU A 1 91 ? 15.491 17.898 -29.065 1.00 83.06 91 GLU A C 1
ATOM 690 O O . GLU A 1 91 ? 16.507 18.547 -28.817 1.00 83.06 91 GLU A O 1
ATOM 695 N N . PHE A 1 92 ? 15.000 16.996 -28.206 1.00 82.19 92 PHE A N 1
ATOM 696 C CA . PHE A 1 92 ? 15.564 16.712 -26.883 1.00 82.19 92 PHE A CA 1
ATOM 697 C C . PHE A 1 92 ? 16.182 15.312 -26.763 1.00 82.19 92 PHE A C 1
ATOM 699 O O . PHE A 1 92 ? 16.619 14.929 -25.680 1.00 82.19 92 PHE A O 1
ATOM 706 N N . GLU A 1 93 ? 16.273 14.540 -27.851 1.00 79.88 93 GLU A N 1
ATOM 707 C CA . GLU A 1 93 ? 16.788 13.159 -27.818 1.00 79.88 93 GLU A CA 1
ATOM 708 C C . GLU A 1 93 ? 18.252 13.069 -27.336 1.00 79.88 93 GLU A C 1
ATOM 710 O O . GLU A 1 93 ? 18.682 12.050 -26.794 1.00 79.88 93 GLU A O 1
ATOM 715 N N . SER A 1 94 ? 19.015 14.154 -27.489 1.00 83.38 94 SER A N 1
ATOM 716 C CA . SER A 1 94 ? 20.410 14.267 -27.048 1.00 83.38 94 SER A CA 1
ATOM 717 C C . SER A 1 94 ? 20.586 14.664 -25.575 1.00 83.38 94 SER A C 1
ATOM 719 O O . SER A 1 94 ? 21.713 14.631 -25.074 1.00 83.38 94 SER A O 1
ATOM 721 N N . TYR A 1 95 ? 19.513 15.043 -24.873 1.00 83.75 95 TYR A N 1
ATOM 722 C CA . TYR A 1 95 ? 19.578 15.476 -23.476 1.00 83.75 95 TYR A CA 1
ATOM 723 C C . TYR A 1 95 ? 19.596 14.268 -22.523 1.00 83.75 95 TYR A C 1
ATOM 725 O O . TYR A 1 95 ? 19.120 13.189 -22.878 1.00 83.75 95 TYR A O 1
ATOM 733 N N . PRO A 1 96 ? 20.149 14.398 -21.302 1.00 83.62 96 PRO A N 1
ATOM 734 C CA . PRO A 1 96 ? 19.976 13.390 -20.260 1.00 83.62 96 PRO A CA 1
ATOM 735 C C . PRO A 1 96 ? 18.491 13.209 -19.925 1.00 83.62 96 PRO A C 1
ATOM 737 O O . PRO A 1 96 ? 17.788 14.189 -19.717 1.00 83.62 96 PRO A O 1
ATOM 740 N N . VAL A 1 97 ? 18.033 11.957 -19.846 1.00 82.69 97 VAL A N 1
ATOM 741 C CA . VAL A 1 97 ? 16.617 11.625 -19.621 1.00 82.69 97 VAL A CA 1
ATOM 742 C C . VAL A 1 97 ? 16.477 10.708 -18.421 1.00 82.69 97 VAL A C 1
ATOM 744 O O . VAL A 1 97 ? 17.139 9.664 -18.352 1.00 82.69 97 VAL A O 1
ATOM 747 N N . LEU A 1 98 ? 15.547 11.030 -17.526 1.00 81.75 98 LEU A N 1
ATOM 748 C CA . LEU A 1 98 ? 15.165 10.135 -16.444 1.00 81.75 98 LEU A CA 1
ATOM 749 C C . LEU A 1 98 ? 14.160 9.082 -16.946 1.00 81.75 98 LEU A C 1
ATOM 751 O O . LEU A 1 98 ? 12.986 9.359 -17.164 1.00 81.75 98 LEU A O 1
ATOM 755 N N . LYS A 1 99 ? 14.616 7.838 -17.134 1.00 77.06 99 LYS A N 1
ATOM 756 C CA . LYS A 1 99 ? 13.787 6.717 -17.628 1.00 77.06 99 LYS A CA 1
ATOM 757 C C . LYS A 1 99 ? 13.134 5.933 -16.484 1.00 77.06 99 LYS A C 1
ATOM 759 O O . LYS A 1 99 ? 13.386 4.740 -16.321 1.00 77.06 99 LYS A O 1
ATOM 764 N N . GLY A 1 100 ? 12.328 6.617 -15.676 1.00 78.31 100 GLY A N 1
ATOM 765 C CA . GLY A 1 100 ? 11.596 6.033 -14.548 1.00 78.31 100 GLY A CA 1
ATOM 766 C C . GLY A 1 100 ? 11.639 6.904 -13.297 1.00 78.31 100 GLY A C 1
ATOM 767 O O . GLY A 1 100 ? 11.878 8.103 -13.383 1.00 78.31 100 GLY A O 1
ATOM 768 N N . ARG A 1 101 ? 11.410 6.309 -12.124 1.00 83.06 101 ARG A N 1
ATOM 769 C CA . ARG A 1 101 ? 11.478 7.018 -10.838 1.00 83.06 101 ARG A CA 1
ATOM 770 C C . ARG A 1 101 ? 12.828 6.824 -10.169 1.00 83.06 101 ARG A C 1
ATOM 772 O O . ARG A 1 101 ? 13.361 5.714 -10.173 1.00 83.06 101 ARG A O 1
ATOM 779 N N . VAL A 1 102 ? 13.360 7.883 -9.563 1.00 85.38 102 VAL A N 1
ATOM 780 C CA . VAL A 1 102 ? 14.578 7.804 -8.745 1.00 85.38 102 VAL A CA 1
ATOM 781 C C . VAL A 1 102 ? 14.395 8.561 -7.437 1.00 85.38 102 VAL A C 1
ATOM 783 O O . VAL A 1 102 ? 13.792 9.631 -7.413 1.00 85.38 102 VAL A O 1
ATOM 786 N N . LYS A 1 103 ? 14.941 8.011 -6.348 1.00 87.31 103 LYS A N 1
ATOM 787 C CA . LYS A 1 103 ? 15.050 8.702 -5.060 1.00 87.31 103 LYS A CA 1
ATOM 788 C C . LYS A 1 103 ? 16.449 9.292 -4.933 1.00 87.31 103 LYS A C 1
ATOM 790 O O . LYS A 1 103 ? 17.436 8.565 -5.021 1.00 87.31 103 LYS A O 1
ATOM 795 N N . ALA A 1 104 ? 16.526 10.601 -4.744 1.00 87.38 104 ALA A N 1
ATOM 796 C CA . ALA A 1 104 ? 17.755 11.341 -4.517 1.00 87.38 104 ALA A CA 1
ATOM 797 C C . ALA A 1 104 ? 17.764 11.883 -3.088 1.00 87.38 104 ALA A C 1
ATOM 799 O O . ALA A 1 104 ? 16.792 12.488 -2.641 1.00 87.38 104 ALA A O 1
ATOM 800 N N . GLN A 1 105 ? 18.875 11.697 -2.383 1.00 91.00 105 GLN A N 1
ATOM 801 C CA . GLN A 1 105 ? 19.075 12.302 -1.074 1.00 91.00 105 GLN A CA 1
ATOM 802 C C . GLN A 1 105 ? 19.823 13.624 -1.239 1.00 91.00 105 GLN A C 1
ATOM 804 O O . GLN A 1 105 ? 20.948 13.657 -1.738 1.00 91.00 105 GLN A O 1
ATOM 809 N N . VAL A 1 106 ? 19.199 14.716 -0.809 1.00 89.38 106 VAL A N 1
ATOM 810 C CA . VAL A 1 106 ? 19.786 16.054 -0.828 1.00 89.38 106 VAL A CA 1
ATOM 811 C C . VAL A 1 106 ? 20.278 16.401 0.566 1.00 89.38 106 VAL A C 1
ATOM 813 O O . VAL A 1 106 ? 19.507 16.4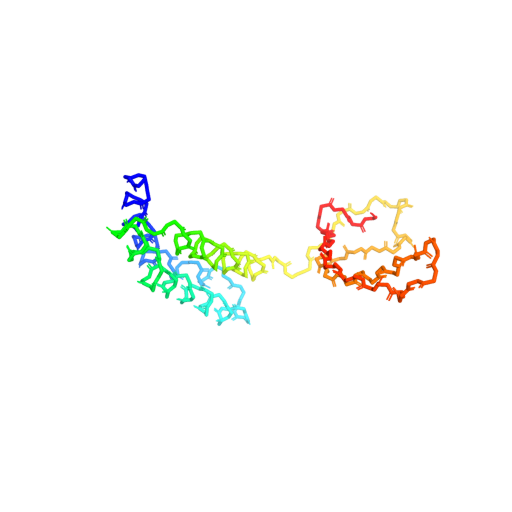49 1.523 1.00 89.38 106 VAL A O 1
ATOM 816 N N . LEU A 1 107 ? 21.577 16.664 0.668 1.00 89.06 107 LEU A N 1
ATOM 817 C CA . LEU A 1 107 ? 22.235 17.116 1.887 1.00 89.06 107 LEU A CA 1
ATOM 818 C C . LEU A 1 107 ? 22.422 18.632 1.811 1.00 89.06 107 LEU A C 1
ATOM 820 O O . LEU A 1 107 ? 23.106 19.132 0.921 1.00 89.06 107 LEU A O 1
ATOM 824 N N . VAL A 1 108 ? 21.828 19.360 2.753 1.00 89.00 108 VAL A N 1
ATOM 825 C CA . VAL A 1 108 ? 21.937 20.818 2.851 1.00 89.00 108 VAL A CA 1
ATOM 826 C C . VAL A 1 108 ? 22.734 21.176 4.098 1.00 89.00 108 VAL A C 1
ATOM 828 O O . VAL A 1 108 ? 22.343 20.834 5.216 1.00 89.00 108 VAL A O 1
ATOM 831 N N . GLU A 1 109 ? 23.842 21.894 3.914 1.00 87.06 109 GLU A N 1
ATOM 832 C CA . GLU A 1 109 ? 24.531 22.578 5.008 1.00 87.06 109 GLU A CA 1
ATOM 833 C C . GLU A 1 109 ? 23.867 23.934 5.246 1.00 87.06 109 GLU A C 1
ATOM 835 O O . GLU A 1 109 ? 23.917 24.829 4.402 1.00 87.06 109 GLU A O 1
ATOM 840 N N . LEU A 1 110 ? 23.247 24.105 6.412 1.00 80.44 110 LEU A N 1
ATOM 841 C CA . LEU A 1 110 ? 22.733 25.400 6.833 1.00 80.44 110 LEU A CA 1
ATOM 842 C C . LEU A 1 110 ? 23.892 26.177 7.458 1.00 80.44 110 LEU A C 1
ATOM 844 O O . LEU A 1 110 ? 24.356 25.861 8.557 1.00 80.44 110 LEU A O 1
ATOM 848 N N . GLY A 1 111 ? 24.385 27.184 6.736 1.00 69.25 111 GLY A N 1
ATOM 849 C CA . GLY A 1 111 ? 25.364 28.123 7.271 1.00 69.25 111 GLY A CA 1
ATOM 850 C C . GLY A 1 111 ? 24.751 28.903 8.431 1.00 69.25 111 GLY A C 1
ATOM 851 O O . GLY A 1 111 ? 23.774 29.628 8.244 1.00 69.25 111 GLY A O 1
ATOM 852 N N . SER A 1 112 ? 25.309 28.770 9.633 1.00 58.16 112 SER A N 1
ATOM 853 C CA . SER A 1 112 ? 24.959 29.655 10.738 1.00 58.16 112 SER A CA 1
ATOM 854 C C . SER A 1 112 ? 25.676 30.988 10.528 1.00 58.16 112 SER A C 1
ATOM 856 O O . SER A 1 112 ? 26.905 31.065 10.524 1.00 58.16 112 SER A O 1
ATOM 858 N N . GLY A 1 113 ? 24.915 32.064 10.337 1.00 55.72 113 GLY A N 1
ATOM 859 C CA . GLY A 1 113 ? 25.444 33.417 10.487 1.00 55.72 113 GLY A CA 1
ATOM 860 C C . GLY A 1 113 ? 25.842 33.634 11.947 1.00 55.72 113 GLY A C 1
ATOM 861 O O . GLY A 1 113 ? 25.023 34.070 12.747 1.00 55.72 113 GLY A O 1
ATOM 862 N N . GLY A 1 114 ? 27.071 33.262 12.306 1.00 52.75 114 GLY A N 1
ATOM 863 C CA . GLY A 1 114 ? 27.601 33.313 13.671 1.00 52.75 114 GLY A CA 1
ATOM 864 C C . GLY A 1 114 ? 28.029 31.939 14.190 1.00 52.75 114 GLY A C 1
ATOM 865 O O . GLY A 1 114 ? 27.507 30.921 13.749 1.00 52.75 114 GLY A O 1
ATOM 866 N N . SER A 1 115 ? 29.005 31.946 15.104 1.00 52.69 115 SER A N 1
ATOM 867 C CA . SER A 1 115 ? 29.753 30.828 15.715 1.00 52.69 115 SER A CA 1
ATOM 868 C C . SER A 1 115 ? 28.895 29.720 16.372 1.00 52.69 115 SER A C 1
ATOM 870 O O . SER A 1 115 ? 29.000 29.466 17.570 1.00 52.69 115 SER A O 1
ATOM 872 N N . GLY A 1 116 ? 28.044 29.051 15.601 1.00 57.22 116 GLY A N 1
ATOM 873 C CA . GLY A 1 116 ? 27.334 27.827 15.958 1.00 57.22 116 GLY A CA 1
ATOM 874 C C . GLY A 1 116 ? 27.762 26.688 15.036 1.00 57.22 116 GLY A C 1
ATOM 875 O O . GLY A 1 116 ? 28.236 26.916 13.926 1.00 57.22 116 GLY A O 1
ATOM 876 N N . SER A 1 117 ? 27.656 25.449 15.506 1.00 59.34 117 SER A N 1
ATOM 877 C CA . SER A 1 117 ? 27.964 24.267 14.701 1.00 59.34 117 SER A CA 1
ATOM 878 C C . SER A 1 117 ? 27.137 24.253 13.410 1.00 59.34 117 SER A C 1
ATOM 880 O O . SER A 1 117 ? 25.924 24.469 13.437 1.00 59.34 117 SER A O 1
ATOM 882 N N . LYS A 1 118 ? 27.797 23.983 12.274 1.00 63.84 118 LYS A N 1
ATOM 883 C CA . LYS A 1 118 ? 27.126 23.744 10.991 1.00 63.84 118 LYS A CA 1
ATOM 884 C C . LYS A 1 118 ? 26.063 22.664 11.186 1.00 63.84 118 LYS A C 1
ATOM 886 O O . LYS A 1 118 ? 26.390 21.541 11.567 1.00 63.84 118 LYS A O 1
ATOM 891 N N . GLN A 1 119 ? 24.801 23.001 10.938 1.00 73.62 119 GLN A N 1
ATOM 892 C CA . GLN A 1 119 ? 23.722 22.021 10.955 1.00 73.62 119 GLN A CA 1
ATOM 893 C C . GLN A 1 119 ? 23.554 21.458 9.548 1.00 73.62 119 GLN A C 1
ATOM 895 O O . GLN A 1 119 ? 23.288 22.203 8.605 1.00 73.62 119 GLN A O 1
ATOM 900 N N . GLN A 1 120 ? 23.700 20.144 9.409 1.00 81.31 120 GLN A N 1
ATOM 901 C CA . GLN A 1 120 ? 23.410 19.440 8.167 1.00 81.31 120 GLN A CA 1
ATOM 902 C C . GLN A 1 120 ? 22.003 18.844 8.252 1.00 81.31 120 GLN A C 1
ATOM 904 O O . GLN A 1 120 ? 21.646 18.231 9.259 1.00 81.31 120 GLN A O 1
ATOM 909 N N . LYS A 1 121 ? 21.193 19.038 7.210 1.00 85.94 121 LYS A N 1
ATOM 910 C CA . LYS A 1 121 ? 19.883 18.390 7.062 1.00 85.94 121 LYS A CA 1
ATOM 911 C C . LYS A 1 121 ? 19.864 17.559 5.788 1.00 85.94 121 LYS A C 1
ATOM 913 O O . LYS A 1 121 ? 20.386 18.002 4.768 1.00 85.94 121 LYS A O 1
ATOM 918 N N . SER A 1 122 ? 19.257 16.378 5.849 1.00 88.38 122 SER A N 1
ATOM 919 C CA . SER A 1 122 ? 18.981 15.542 4.682 1.00 88.38 122 SER A CA 1
ATOM 920 C C . SER A 1 122 ? 17.494 15.568 4.348 1.00 88.38 122 SER A C 1
ATOM 922 O O . SER A 1 122 ? 16.645 15.586 5.242 1.00 88.38 122 SER A O 1
ATOM 924 N N . PHE A 1 123 ? 17.188 15.560 3.056 1.00 89.75 123 PHE A N 1
ATOM 925 C CA . PHE A 1 123 ? 15.839 15.394 2.533 1.00 89.75 123 PHE A CA 1
ATOM 926 C C . PHE A 1 123 ? 15.883 14.377 1.401 1.00 89.75 123 PHE A C 1
ATOM 928 O O . PHE A 1 123 ? 16.768 14.450 0.549 1.00 89.75 123 PHE A O 1
ATOM 935 N N . ASP A 1 124 ? 14.926 13.458 1.381 1.00 90.56 124 ASP A N 1
ATOM 936 C CA . ASP A 1 124 ? 14.759 12.537 0.264 1.00 90.56 124 ASP A CA 1
ATOM 937 C C . ASP A 1 124 ? 13.758 13.145 -0.726 1.00 90.56 124 ASP A C 1
ATOM 939 O O . ASP A 1 124 ? 12.671 13.581 -0.343 1.00 90.56 124 ASP A O 1
ATOM 943 N N . ILE A 1 125 ? 14.143 13.206 -1.997 1.00 89.62 125 ILE A N 1
ATOM 944 C CA . ILE A 1 125 ? 13.323 13.702 -3.103 1.00 89.62 125 ILE A CA 1
ATOM 945 C C . ILE A 1 125 ? 13.100 12.546 -4.070 1.00 89.62 125 ILE A C 1
ATOM 947 O O . ILE A 1 125 ? 14.053 11.885 -4.479 1.00 89.62 125 ILE A O 1
ATOM 951 N N . GLU A 1 126 ? 11.852 12.312 -4.460 1.00 89.38 126 GLU A N 1
ATOM 952 C CA . GLU A 1 126 ? 11.524 11.411 -5.561 1.00 89.38 126 GLU A CA 1
ATOM 953 C C . GLU A 1 126 ? 11.331 12.225 -6.843 1.00 89.38 126 GLU A C 1
ATOM 955 O O . GLU A 1 126 ? 10.557 13.181 -6.870 1.00 89.38 126 GLU A O 1
ATOM 960 N N . LEU A 1 127 ? 12.059 11.861 -7.896 1.00 87.50 127 LEU A N 1
ATOM 961 C CA . LEU A 1 127 ? 11.914 12.435 -9.230 1.00 87.50 127 LEU A CA 1
ATOM 962 C C . LEU A 1 127 ? 11.147 11.443 -10.108 1.00 87.50 127 LEU A C 1
ATOM 964 O O . LEU A 1 127 ? 11.530 10.272 -10.188 1.00 87.50 127 LEU A O 1
ATOM 968 N N . ASP A 1 128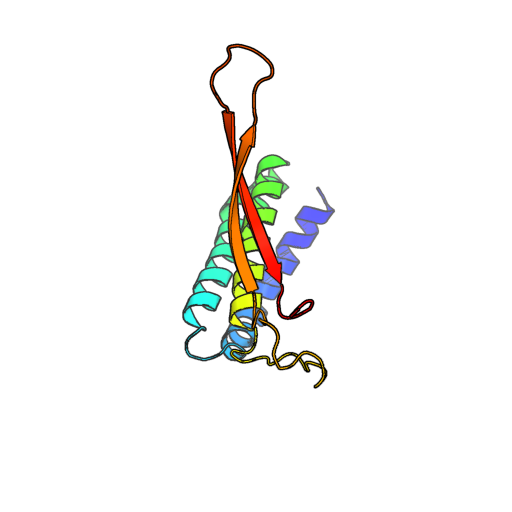 ? 10.087 11.913 -10.768 1.00 84.19 128 ASP A N 1
ATOM 969 C CA . ASP A 1 128 ? 9.210 11.089 -11.605 1.00 84.19 128 ASP A CA 1
ATOM 970 C C . ASP A 1 128 ? 9.466 11.302 -13.101 1.00 84.19 128 ASP A C 1
ATOM 972 O O . ASP A 1 128 ? 8.838 12.131 -13.758 1.00 84.19 128 ASP A O 1
ATOM 976 N N . GLY A 1 129 ? 10.373 10.504 -13.662 1.00 81.19 129 GLY A N 1
ATOM 977 C CA . GLY A 1 129 ? 10.708 10.535 -15.084 1.00 81.19 129 GLY A CA 1
ATOM 978 C C . GLY A 1 129 ? 9.618 9.985 -16.009 1.00 81.19 129 GLY A C 1
ATOM 979 O O . GLY A 1 129 ? 9.755 10.067 -17.225 1.00 81.19 129 GLY A O 1
ATOM 980 N N . PHE A 1 130 ? 8.528 9.419 -15.473 1.00 76.50 130 PHE A N 1
ATOM 981 C CA . PHE A 1 130 ? 7.384 9.009 -16.295 1.00 76.50 130 PHE A CA 1
ATOM 982 C C . PHE A 1 130 ? 6.554 10.210 -16.763 1.00 76.50 130 PHE A C 1
ATOM 984 O O . PHE A 1 130 ? 6.089 10.221 -17.904 1.00 76.50 130 PHE A O 1
ATOM 991 N N . SER A 1 131 ? 6.386 11.207 -15.891 1.00 78.50 131 SER A N 1
ATOM 992 C CA . SER A 1 131 ? 5.639 12.439 -16.167 1.00 78.50 131 SER A CA 1
ATOM 993 C C . SER A 1 131 ? 6.543 13.602 -16.587 1.00 78.50 131 SER A C 1
ATOM 995 O O . SER A 1 131 ? 6.124 14.420 -17.405 1.00 78.50 131 SER A O 1
ATOM 997 N N . SER A 1 132 ? 7.786 13.632 -16.094 1.00 81.62 132 SER A N 1
ATOM 998 C CA . SER A 1 132 ? 8.770 14.692 -16.351 1.00 81.62 132 SER A CA 1
ATOM 999 C C . SER A 1 132 ? 10.143 14.095 -16.700 1.00 81.62 132 SER A C 1
ATOM 1001 O O . SER A 1 132 ? 11.017 14.001 -15.839 1.00 81.62 132 SER A O 1
ATOM 1003 N N . PRO A 1 133 ? 10.335 13.631 -17.947 1.00 76.62 133 PRO A N 1
ATOM 1004 C CA . PRO A 1 133 ? 11.545 12.915 -18.356 1.00 76.62 133 PRO A CA 1
ATOM 1005 C C . PRO A 1 133 ? 12.777 13.801 -18.612 1.00 76.62 133 PRO A C 1
ATOM 1007 O O . PRO A 1 133 ? 13.882 13.256 -18.666 1.00 76.62 133 PRO A O 1
ATOM 1010 N N . LEU A 1 134 ? 12.583 15.115 -18.789 1.00 77.38 134 LEU A N 1
ATOM 1011 C CA . LEU A 1 134 ? 13.598 16.129 -19.119 1.00 77.38 134 LEU A CA 1
ATOM 1012 C C . LEU A 1 134 ? 13.878 17.063 -17.937 1.00 77.38 134 LEU A C 1
ATOM 1014 O O . LEU A 1 134 ? 12.909 17.396 -17.217 1.00 77.38 134 LEU A O 1
#

pLDDT: mean 86.53, std 11.35, range [52.69, 96.62]

Organism: NCBI:txid708627

Secondary structure (DSSP, 8-state):
-HHHHHHHHHHHHHHHHHHHHHHHHS-GGGHHHHHHHHHHHHHHIIIIIHHHHHTT-HHHHHHHHHHHHHHHHHHHHHHSPTT------GGGTTS----SEEEEEEEEEE--SSSSPPEEEEEEEEEETTT---

Foldseek 3Di:
DVVLVVVLVVLVVCLVPCLVVLLVLFDPVCSVQLVVLSVQLVCLSVPQSVVCVVVVPVVSNVVSVVSNVVSVVSSVVRNDDDFPDPPDPPVCPPPQWDRAKDKDKDWDFDDPPDPDDTDIDIDIDIDGRNVPGD

Sequence (134 aa):
WTLVEQAIPKIETILNSKSDALLSSLPTERRDIGAAALQKISESLERDLKPGATKKLSERVVRAQVDMLDALDTIATAASVSGYRPEIPLEFESYPVLKGRVKAQVLVELGSGGSGSKQQKSFDIELDGFSSPL

Radius of gyration: 20.73 Å; chains: 1; bounding box: 48×47×52 Å